Protein AF-A0A849GE61-F1 (afdb_monomer_lite)

pLDDT: mean 83.73, std 14.91, range [35.72, 96.81]

Sequence (104 aa):
ELYSFEASPYARPVRELLCELELPYVLHNSGRTSMVDWVPPPVRDALNIVPASDLKNRRDLLRRAGRISIPYLIDPNSGTELSNSTDICSYLNDTYSAVDEQHA

Structure (mmCIF, N/CA/C/O backbone):
data_AF-A0A849GE61-F1
#
_entry.id   AF-A0A849GE61-F1
#
loop_
_atom_site.group_PDB
_atom_site.id
_atom_site.type_symbol
_atom_site.label_atom_id
_atom_site.label_alt_id
_atom_site.label_comp_id
_atom_site.label_asym_id
_atom_site.label_entity_id
_atom_site.label_seq_id
_atom_site.pdbx_PDB_ins_code
_atom_site.Cartn_x
_atom_site.Cartn_y
_atom_site.Cartn_z
_atom_site.occupancy
_atom_site.B_iso_or_equiv
_a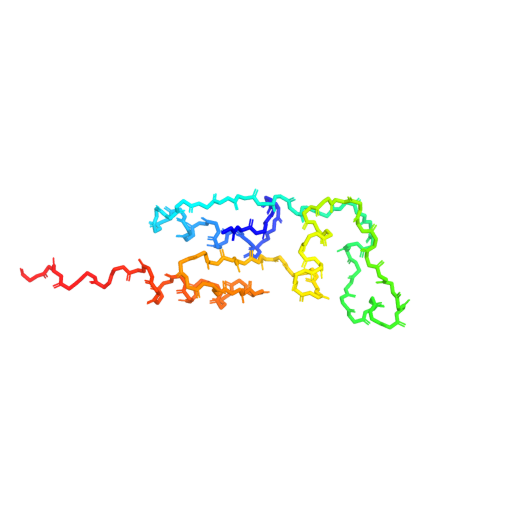tom_site.auth_seq_id
_atom_site.auth_comp_id
_atom_site.auth_asym_id
_atom_site.auth_atom_id
_atom_site.pdbx_PDB_model_num
ATOM 1 N N . GLU A 1 1 ? -1.862 -6.624 4.975 1.00 94.50 1 GLU A N 1
ATOM 2 C CA . GLU A 1 1 ? -0.478 -6.730 4.457 1.00 94.50 1 GLU A CA 1
ATOM 3 C C . GLU A 1 1 ? -0.209 -5.582 3.489 1.00 94.50 1 GLU A C 1
ATOM 5 O O . GLU A 1 1 ? -1.121 -5.177 2.776 1.00 94.50 1 GLU A O 1
ATOM 10 N N . LEU A 1 2 ? 1.019 -5.060 3.447 1.00 95.69 2 LEU A N 1
ATOM 11 C CA . LEU A 1 2 ? 1.417 -3.984 2.536 1.00 95.69 2 LEU A CA 1
ATOM 12 C C . LEU A 1 2 ? 2.709 -4.351 1.801 1.00 95.69 2 LEU A C 1
ATOM 14 O O . LEU A 1 2 ? 3.749 -4.553 2.426 1.00 95.69 2 LEU A O 1
ATOM 18 N N . TYR A 1 3 ? 2.680 -4.351 0.470 1.00 94.81 3 TYR A N 1
ATOM 19 C CA . TYR A 1 3 ? 3.885 -4.426 -0.357 1.00 94.81 3 TYR A CA 1
ATOM 20 C C . TYR A 1 3 ? 4.387 -3.011 -0.633 1.00 94.81 3 TYR A C 1
ATOM 22 O O . TYR A 1 3 ? 3.711 -2.203 -1.271 1.00 94.81 3 TYR A O 1
ATOM 30 N N . SER A 1 4 ? 5.582 -2.696 -0.137 1.00 93.25 4 SER A N 1
ATOM 31 C CA . SER A 1 4 ? 6.155 -1.347 -0.175 1.00 93.25 4 SER A CA 1
ATOM 32 C C . SER A 1 4 ? 7.688 -1.401 -0.099 1.00 93.25 4 SER A C 1
ATOM 34 O O . SER A 1 4 ? 8.270 -2.448 0.172 1.00 93.25 4 SER A O 1
ATOM 36 N N . PHE A 1 5 ? 8.361 -0.285 -0.379 1.00 91.44 5 PHE A N 1
ATOM 37 C CA . PHE A 1 5 ? 9.781 -0.077 -0.082 1.00 91.44 5 PHE A CA 1
ATOM 38 C C . PHE A 1 5 ? 10.031 1.396 0.268 1.00 91.44 5 PHE A C 1
ATOM 40 O O . PHE A 1 5 ? 9.250 2.270 -0.122 1.00 91.44 5 PHE A O 1
ATOM 47 N N . GLU A 1 6 ? 11.120 1.669 0.989 1.00 88.81 6 GLU A N 1
ATOM 48 C CA . GLU A 1 6 ? 11.370 2.984 1.595 1.00 88.81 6 GLU A CA 1
ATOM 49 C C . GLU A 1 6 ? 11.402 4.129 0.584 1.00 88.81 6 GLU A C 1
ATOM 51 O O . GLU A 1 6 ? 10.640 5.086 0.705 1.00 88.81 6 GLU A O 1
ATOM 56 N N . ALA A 1 7 ? 12.199 3.985 -0.474 1.00 87.06 7 ALA A N 1
ATOM 57 C CA . ALA A 1 7 ? 12.382 5.008 -1.502 1.00 87.06 7 ALA A CA 1
ATOM 58 C C . ALA A 1 7 ? 11.185 5.173 -2.468 1.00 87.06 7 ALA A C 1
ATOM 60 O O . ALA A 1 7 ? 11.308 5.861 -3.480 1.00 87.06 7 ALA A O 1
ATOM 61 N N . SER A 1 8 ? 10.044 4.519 -2.220 1.00 86.94 8 SER A N 1
ATOM 62 C CA . SER A 1 8 ? 8.871 4.633 -3.090 1.00 86.94 8 SER A CA 1
ATOM 63 C C . SER A 1 8 ? 8.077 5.908 -2.777 1.00 86.94 8 SER A C 1
ATOM 65 O O . SER A 1 8 ? 7.503 5.993 -1.687 1.00 86.94 8 SER A O 1
ATOM 67 N N . PRO A 1 9 ? 7.954 6.861 -3.723 1.00 90.56 9 PRO A N 1
ATOM 68 C CA . PRO A 1 9 ? 7.191 8.089 -3.498 1.00 90.56 9 PRO A CA 1
ATOM 69 C C . PRO A 1 9 ? 5.686 7.826 -3.344 1.00 90.56 9 PRO A C 1
ATOM 71 O O . PRO A 1 9 ? 5.023 8.535 -2.599 1.00 90.56 9 PRO A O 1
ATOM 74 N N . TYR A 1 10 ? 5.157 6.785 -3.995 1.00 92.94 10 TYR A N 1
ATOM 75 C CA . TYR A 1 10 ? 3.734 6.426 -3.938 1.00 92.94 10 TYR A CA 1
ATOM 76 C C . TYR A 1 10 ? 3.381 5.576 -2.719 1.00 92.94 10 TYR A C 1
ATOM 78 O O . TYR A 1 10 ? 2.254 5.619 -2.240 1.00 92.94 10 TYR A O 1
ATOM 86 N N . ALA A 1 11 ? 4.328 4.787 -2.203 1.00 93.69 11 ALA A N 1
ATOM 87 C CA . ALA A 1 11 ? 4.062 3.966 -1.024 1.00 93.69 11 ALA A CA 1
ATOM 88 C C . ALA A 1 11 ? 4.238 4.742 0.285 1.00 93.69 11 ALA A C 1
ATOM 90 O O . ALA A 1 11 ? 3.679 4.332 1.295 1.00 93.69 11 ALA A O 1
ATOM 91 N N . ARG A 1 12 ? 4.994 5.850 0.274 1.00 95.25 12 ARG A N 1
ATOM 92 C CA . ARG A 1 12 ? 5.147 6.726 1.439 1.00 95.25 12 ARG A CA 1
ATOM 93 C C . ARG A 1 12 ? 3.801 7.213 2.011 1.00 95.25 12 ARG A C 1
ATOM 95 O O . ARG A 1 12 ? 3.576 6.910 3.177 1.00 95.25 12 ARG A O 1
ATOM 102 N N . PRO A 1 13 ? 2.887 7.840 1.239 1.00 96.12 13 PRO A N 1
ATOM 103 C CA . PRO A 1 13 ? 1.613 8.317 1.788 1.00 96.12 13 PRO A CA 1
ATOM 104 C C . PRO A 1 13 ? 0.735 7.188 2.342 1.00 96.12 13 PRO A C 1
ATOM 106 O O . PRO A 1 13 ? 0.059 7.372 3.343 1.00 96.12 13 PRO A O 1
ATOM 109 N N . VAL A 1 14 ? 0.782 5.992 1.743 1.00 96.50 14 VAL A N 1
ATOM 110 C CA . VAL A 1 14 ? 0.046 4.827 2.263 1.00 96.50 14 VAL A CA 1
ATOM 111 C C . VAL A 1 14 ? 0.597 4.385 3.621 1.00 96.50 14 VAL A C 1
ATOM 113 O O . VAL A 1 14 ? -0.174 4.075 4.522 1.00 96.50 14 VAL A O 1
ATOM 116 N N . ARG A 1 15 ? 1.929 4.355 3.788 1.00 96.50 15 ARG A N 1
ATOM 117 C CA . ARG A 1 15 ? 2.551 4.028 5.082 1.00 96.50 15 ARG A CA 1
ATOM 118 C C . ARG A 1 15 ? 2.226 5.077 6.138 1.00 96.50 15 ARG A C 1
ATOM 120 O O . ARG A 1 15 ? 1.911 4.701 7.257 1.00 96.50 15 ARG A O 1
ATOM 127 N N . GLU A 1 16 ? 2.313 6.355 5.776 1.00 96.25 16 GLU A N 1
ATOM 128 C CA . GLU A 1 16 ? 1.976 7.474 6.662 1.00 96.25 16 GLU A CA 1
ATOM 129 C C . GLU A 1 16 ? 0.524 7.370 7.137 1.00 96.25 16 GLU A C 1
ATOM 131 O O . GLU A 1 16 ? 0.295 7.390 8.340 1.00 96.25 16 GLU A O 1
ATOM 136 N N . LEU A 1 17 ? -0.424 7.127 6.226 1.00 96.44 17 LEU A N 1
ATOM 137 C CA . LEU A 1 17 ? -1.839 6.982 6.570 1.00 96.44 17 LEU A CA 1
ATOM 138 C C . LEU A 1 17 ? -2.121 5.753 7.446 1.00 96.44 17 LEU A C 1
ATOM 140 O O . LEU A 1 17 ? -2.890 5.839 8.394 1.00 96.44 17 LEU A O 1
ATOM 144 N N . LEU A 1 18 ? -1.495 4.606 7.165 1.00 95.62 18 LEU A N 1
ATOM 145 C CA . LEU A 1 18 ? -1.625 3.427 8.032 1.00 95.62 18 LEU A CA 1
ATOM 146 C C . LEU A 1 18 ? -1.103 3.705 9.447 1.00 95.62 18 LEU A C 1
ATOM 148 O O . LEU A 1 18 ? -1.689 3.218 10.408 1.00 95.62 18 LEU A O 1
ATOM 152 N N . CYS A 1 19 ? -0.023 4.481 9.577 1.00 95.44 19 CYS A N 1
ATOM 153 C CA . CYS A 1 19 ? 0.486 4.910 10.878 1.00 95.44 19 CYS A CA 1
ATOM 154 C C . CYS A 1 19 ? -0.450 5.912 11.565 1.00 95.44 19 CYS A C 1
ATOM 156 O O . CYS A 1 19 ? -0.653 5.801 12.767 1.00 95.44 19 CYS A O 1
ATOM 158 N N . GLU A 1 20 ? -1.009 6.871 10.824 1.00 95.88 20 GLU A N 1
ATOM 159 C CA . GLU A 1 20 ? -1.957 7.867 11.341 1.00 95.88 20 GLU A CA 1
ATOM 160 C C . GLU A 1 20 ? -3.239 7.216 11.870 1.00 95.88 20 GLU A C 1
ATOM 162 O O . GLU A 1 20 ? -3.704 7.562 12.949 1.00 95.88 20 GLU A O 1
ATOM 167 N N . LEU A 1 21 ? -3.759 6.218 11.153 1.00 94.94 21 LEU A N 1
ATOM 168 C CA . LEU A 1 21 ? -4.914 5.419 11.573 1.00 94.94 21 LEU A CA 1
ATOM 169 C C . LEU A 1 21 ? -4.560 4.347 12.622 1.00 94.94 21 LEU A C 1
ATOM 171 O O . LEU A 1 21 ? -5.413 3.537 12.977 1.00 94.94 21 LEU A O 1
ATOM 175 N N . GLU A 1 22 ? -3.301 4.288 13.070 1.00 95.06 22 GLU A N 1
ATOM 176 C CA . GLU A 1 22 ? -2.774 3.289 14.009 1.00 95.06 22 GLU A CA 1
ATOM 177 C C . GLU A 1 22 ? -3.056 1.829 13.592 1.00 95.06 22 GLU A C 1
ATOM 179 O O . GLU A 1 22 ? -3.183 0.923 14.420 1.00 95.06 22 GLU A O 1
ATOM 184 N N . LEU A 1 23 ? -3.125 1.569 12.282 1.00 94.19 23 LEU A N 1
ATOM 185 C CA . LEU A 1 23 ? -3.435 0.254 11.734 1.00 94.19 23 LEU A CA 1
ATOM 186 C C . LEU A 1 23 ? -2.166 -0.604 11.639 1.00 94.19 23 LEU A C 1
ATOM 188 O O . LEU A 1 23 ? -1.266 -0.296 10.847 1.00 94.19 23 LEU A O 1
ATOM 192 N N . PRO A 1 24 ? -2.071 -1.728 12.375 1.00 95.12 24 PRO A N 1
ATOM 193 C CA . PRO A 1 24 ? -0.929 -2.618 12.261 1.00 95.12 24 PRO A CA 1
ATOM 194 C C . PRO A 1 24 ? -0.930 -3.314 10.896 1.00 95.12 24 PRO A C 1
ATOM 196 O O . PRO A 1 24 ? -1.939 -3.857 10.443 1.00 95.12 24 PRO A O 1
ATOM 199 N N . TYR A 1 25 ? 0.232 -3.362 10.246 1.00 94.69 25 TYR A N 1
ATOM 200 C CA . TYR A 1 25 ? 0.386 -4.041 8.963 1.00 94.69 25 TYR A CA 1
ATOM 201 C C . TYR A 1 25 ? 1.693 -4.827 8.878 1.00 94.69 25 TYR A C 1
ATOM 203 O O . TYR A 1 25 ?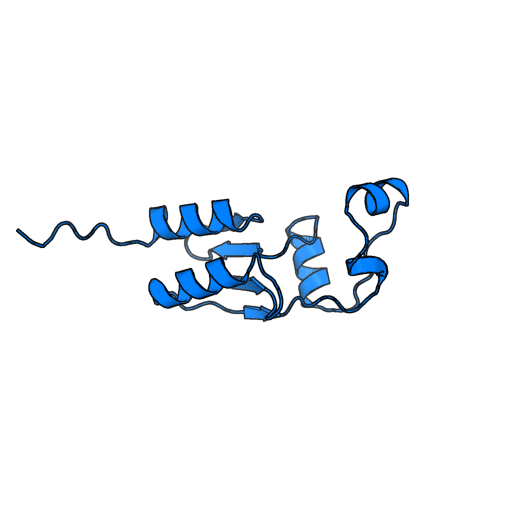 2.735 -4.433 9.397 1.00 94.69 25 TYR A O 1
ATOM 211 N N . VAL A 1 26 ? 1.645 -5.946 8.155 1.00 95.94 26 VAL A N 1
ATOM 212 C CA . VAL A 1 26 ? 2.844 -6.694 7.762 1.00 95.94 26 VAL A CA 1
ATOM 213 C C . VAL A 1 26 ? 3.436 -6.049 6.511 1.00 95.94 26 VAL A C 1
ATOM 215 O O . VAL A 1 26 ? 2.767 -5.985 5.475 1.00 95.94 26 VAL A O 1
ATOM 218 N N . LEU A 1 27 ? 4.679 -5.570 6.603 1.00 94.69 27 LEU A N 1
ATOM 219 C CA . LEU A 1 27 ? 5.403 -4.959 5.489 1.00 94.69 27 LEU A CA 1
ATOM 220 C C . LEU A 1 27 ? 6.172 -6.012 4.679 1.00 94.69 27 LEU A C 1
ATOM 222 O O . LEU A 1 27 ? 7.140 -6.608 5.150 1.00 94.69 27 LEU A O 1
ATOM 226 N N . HIS A 1 28 ? 5.813 -6.162 3.408 1.00 93.62 28 HIS A N 1
ATOM 227 C CA . HIS A 1 28 ? 6.551 -6.962 2.437 1.00 93.62 28 HIS A CA 1
ATOM 228 C C . HIS A 1 28 ? 7.474 -6.063 1.616 1.00 93.62 28 HIS A C 1
ATOM 230 O O . HIS A 1 28 ? 7.071 -5.489 0.596 1.00 93.62 28 HIS A O 1
ATOM 236 N N . ASN A 1 29 ? 8.736 -5.955 2.048 1.00 90.88 29 ASN A N 1
ATOM 237 C CA . ASN A 1 29 ? 9.727 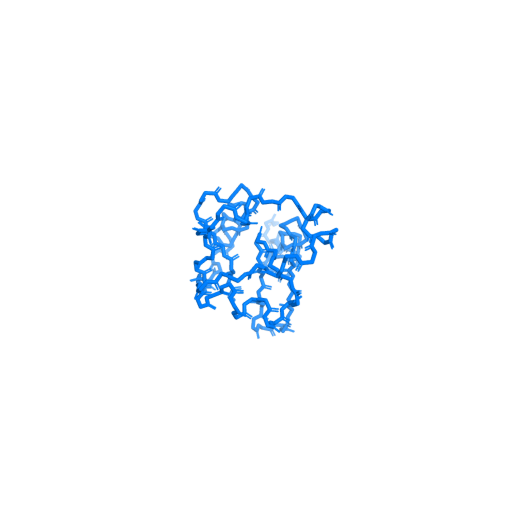-5.152 1.335 1.00 90.88 29 ASN A CA 1
ATOM 238 C C . ASN A 1 29 ? 9.900 -5.666 -0.103 1.00 90.88 29 ASN A C 1
ATOM 240 O O . ASN A 1 29 ? 10.323 -6.804 -0.327 1.00 90.88 29 ASN A O 1
ATOM 244 N N . SER A 1 30 ? 9.540 -4.820 -1.064 1.00 85.06 30 SER A N 1
ATOM 245 C CA . SER A 1 30 ? 9.500 -5.145 -2.490 1.00 85.06 30 SER A CA 1
ATOM 246 C C . SER A 1 30 ? 10.309 -4.144 -3.319 1.00 85.06 30 SER A C 1
ATOM 248 O O . SER A 1 30 ? 9.861 -3.692 -4.374 1.00 85.06 30 SER A O 1
ATOM 250 N N . GLY A 1 31 ? 11.502 -3.785 -2.835 1.00 79.81 31 GLY A N 1
ATOM 251 C CA . GLY A 1 31 ? 12.436 -2.888 -3.523 1.00 79.81 31 GLY A CA 1
ATOM 252 C C . GLY A 1 31 ? 12.787 -3.319 -4.954 1.00 79.81 31 GLY A C 1
ATOM 253 O O . GLY A 1 31 ? 12.506 -4.436 -5.381 1.00 79.81 31 GLY A O 1
ATOM 254 N N . ARG A 1 32 ? 13.392 -2.409 -5.718 1.00 73.94 32 ARG A N 1
ATOM 255 C CA . ARG A 1 32 ? 13.857 -2.678 -7.089 1.00 73.94 32 ARG A CA 1
ATOM 256 C C . ARG A 1 32 ? 15.285 -3.212 -7.025 1.00 73.94 32 ARG A C 1
ATOM 258 O O . ARG A 1 32 ? 16.123 -2.581 -6.388 1.00 73.94 32 ARG A O 1
ATOM 265 N N . THR A 1 33 ? 15.562 -4.347 -7.662 1.00 67.75 33 THR A N 1
ATOM 266 C CA . THR A 1 33 ? 16.890 -4.996 -7.604 1.00 67.75 33 THR A CA 1
ATOM 267 C C . THR A 1 33 ? 17.584 -5.064 -8.945 1.00 67.75 33 THR A C 1
ATOM 269 O O . THR A 1 33 ? 18.799 -5.218 -8.987 1.00 67.75 33 THR A O 1
ATOM 272 N N . SER A 1 34 ? 16.850 -4.961 -10.049 1.00 64.50 34 SER A N 1
ATOM 273 C CA . SER A 1 34 ? 17.441 -5.027 -11.381 1.00 64.50 34 SER A CA 1
ATOM 274 C C . SER A 1 34 ? 17.133 -3.786 -12.197 1.00 64.50 34 SER A C 1
ATOM 276 O O . SER A 1 34 ? 16.100 -3.143 -12.033 1.00 64.50 34 SER A O 1
ATOM 278 N N . MET A 1 35 ? 18.032 -3.466 -13.126 1.00 61.59 35 MET A N 1
ATOM 279 C CA . MET A 1 35 ? 17.854 -2.363 -14.073 1.00 61.59 35 MET A CA 1
ATOM 280 C C . MET A 1 35 ? 16.547 -2.504 -14.875 1.00 61.59 35 MET A C 1
ATOM 282 O O . MET A 1 35 ? 15.904 -1.503 -15.174 1.00 61.59 35 MET A O 1
ATOM 286 N N . VAL A 1 36 ? 16.088 -3.739 -15.126 1.00 66.19 36 VAL A N 1
ATOM 287 C CA . VAL A 1 36 ? 14.793 -4.012 -15.776 1.00 66.19 36 VAL A CA 1
ATOM 288 C C . VAL A 1 36 ? 13.583 -3.524 -14.966 1.00 66.19 36 VAL A C 1
ATOM 290 O O . VAL A 1 36 ? 12.540 -3.248 -15.548 1.00 66.19 36 VAL A O 1
ATOM 293 N N . ASP A 1 37 ? 13.711 -3.352 -13.642 1.00 68.12 37 ASP A N 1
ATOM 294 C CA . ASP A 1 37 ? 12.656 -2.788 -12.784 1.00 68.12 37 ASP A CA 1
ATOM 295 C C . ASP A 1 37 ? 12.483 -1.268 -12.976 1.00 68.12 37 ASP A C 1
ATOM 297 O O . ASP A 1 37 ? 11.510 -0.691 -12.490 1.00 68.12 37 ASP A O 1
ATOM 301 N N . TRP A 1 38 ? 13.431 -0.612 -13.654 1.00 67.62 38 TRP A N 1
ATOM 302 C CA . TRP A 1 38 ? 13.367 0.805 -14.019 1.00 67.62 38 TRP A CA 1
ATOM 303 C C . TRP A 1 38 ? 12.824 1.034 -15.433 1.00 67.62 38 TRP A C 1
ATOM 305 O O . TRP A 1 38 ? 12.630 2.183 -15.826 1.00 67.62 38 TRP A O 1
ATOM 315 N N . VAL A 1 39 ? 12.555 -0.034 -16.189 1.00 70.75 39 VAL A N 1
ATOM 316 C CA . VAL A 1 39 ? 11.986 0.066 -17.535 1.00 70.75 39 VAL A CA 1
ATOM 317 C C . VAL A 1 39 ? 10.507 0.454 -17.428 1.00 70.75 39 VAL A C 1
ATOM 319 O O . VAL A 1 39 ? 9.745 -0.237 -16.744 1.00 70.75 39 VAL A O 1
ATOM 322 N N . PRO A 1 40 ? 10.070 1.535 -18.100 1.00 71.62 40 PRO A N 1
ATOM 323 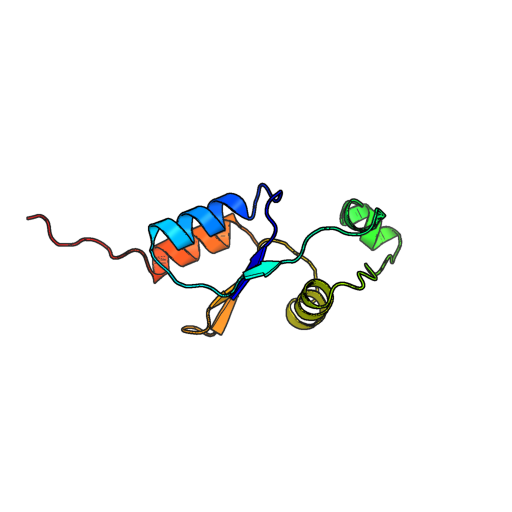C CA . PRO A 1 40 ? 8.668 1.929 -18.113 1.00 71.62 40 PRO A CA 1
ATOM 324 C C . PRO A 1 40 ? 7.754 0.804 -18.635 1.00 71.62 40 PRO A C 1
ATOM 326 O O . PRO A 1 40 ? 8.130 0.120 -19.593 1.00 71.62 40 PRO A O 1
ATOM 329 N N . PRO A 1 41 ? 6.531 0.644 -18.088 1.00 67.81 41 PRO A N 1
ATOM 330 C CA . PRO A 1 41 ? 5.601 -0.412 -18.500 1.00 67.81 41 PRO A CA 1
ATOM 331 C C . PRO A 1 41 ? 5.356 -0.530 -20.019 1.00 67.81 41 PRO A C 1
ATOM 333 O O . PRO A 1 41 ? 5.441 -1.649 -20.518 1.00 67.81 41 PRO A O 1
ATOM 336 N N . PRO A 1 42 ? 5.174 0.566 -20.796 1.00 72.50 42 PRO A N 1
ATOM 337 C CA . PRO A 1 42 ? 4.910 0.464 -22.238 1.00 72.50 42 PRO A CA 1
ATOM 338 C C . PRO A 1 42 ? 6.063 -0.171 -23.022 1.00 72.50 42 PRO A C 1
ATOM 340 O O . PRO A 1 42 ? 5.849 -0.920 -23.970 1.00 72.50 42 PRO A O 1
ATOM 343 N N . VAL A 1 43 ? 7.300 0.121 -22.611 1.00 72.81 43 VAL A N 1
ATOM 344 C CA . VAL A 1 43 ? 8.511 -0.434 -23.230 1.00 72.81 43 VAL A CA 1
ATOM 345 C C . VAL A 1 43 ? 8.678 -1.897 -22.834 1.00 72.81 43 VAL A C 1
ATOM 347 O O . VAL A 1 43 ? 9.101 -2.719 -23.642 1.00 72.81 43 VAL A O 1
ATOM 350 N N . ARG A 1 44 ? 8.313 -2.240 -21.595 1.00 67.69 44 ARG A N 1
ATOM 351 C CA . ARG A 1 44 ? 8.400 -3.607 -21.085 1.00 67.69 44 ARG A CA 1
ATOM 352 C C . ARG A 1 44 ? 7.441 -4.552 -21.807 1.00 67.69 44 ARG A C 1
ATOM 354 O O . ARG A 1 44 ? 7.859 -5.643 -22.193 1.00 67.69 44 ARG A O 1
ATOM 361 N N . ASP A 1 45 ? 6.202 -4.113 -22.010 1.00 67.50 45 ASP A N 1
ATOM 362 C CA . ASP A 1 45 ? 5.168 -4.897 -22.689 1.00 67.50 45 ASP A CA 1
ATOM 363 C C . ASP A 1 45 ? 5.502 -5.070 -24.179 1.00 67.50 45 ASP A C 1
ATOM 365 O O . ASP A 1 45 ? 5.361 -6.162 -24.721 1.00 67.50 45 ASP A O 1
ATOM 369 N N . ALA A 1 46 ? 6.060 -4.036 -24.821 1.00 68.25 46 ALA A N 1
ATOM 370 C CA . ALA A 1 46 ? 6.531 -4.119 -26.206 1.00 68.25 46 ALA A CA 1
ATOM 371 C C . ALA A 1 46 ? 7.718 -5.086 -26.398 1.00 68.25 46 ALA A C 1
ATOM 373 O O . ALA A 1 46 ? 7.890 -5.639 -27.483 1.00 68.25 46 ALA A O 1
ATOM 374 N N . LEU A 1 47 ? 8.535 -5.299 -25.360 1.00 63.56 47 LEU A N 1
ATOM 375 C CA . LEU A 1 47 ? 9.719 -6.165 -25.400 1.00 63.56 47 LEU A CA 1
ATOM 376 C C . LEU A 1 47 ? 9.489 -7.568 -24.804 1.00 63.56 47 LEU A C 1
ATOM 378 O O . LEU A 1 47 ? 10.442 -8.342 -24.725 1.00 63.56 47 LEU A O 1
ATOM 382 N N . ASN A 1 48 ? 8.264 -7.915 -24.376 1.00 59.62 48 ASN A N 1
ATOM 383 C CA . ASN A 1 48 ? 7.947 -9.180 -23.688 1.00 59.62 48 ASN A CA 1
ATOM 384 C C . ASN A 1 48 ? 8.893 -9.499 -22.507 1.00 59.62 48 ASN A C 1
ATOM 386 O O . ASN A 1 48 ? 9.160 -10.660 -22.186 1.00 59.62 48 ASN A O 1
ATOM 390 N N . ILE A 1 49 ? 9.415 -8.467 -21.835 1.00 63.81 49 ILE A N 1
ATOM 391 C CA . ILE A 1 49 ? 10.333 -8.654 -20.710 1.00 63.81 49 ILE A CA 1
ATOM 392 C C . ILE A 1 49 ? 9.502 -8.991 -19.475 1.00 63.81 49 ILE A C 1
ATOM 394 O O . ILE A 1 49 ? 8.932 -8.113 -18.824 1.00 63.81 49 ILE A O 1
ATOM 398 N N . VAL A 1 50 ? 9.458 -10.273 -19.117 1.00 59.78 50 VAL A N 1
ATOM 399 C CA . VAL A 1 50 ? 8.947 -10.682 -17.809 1.00 59.78 50 VAL A CA 1
ATOM 400 C C . VAL A 1 50 ? 9.980 -10.236 -16.770 1.00 59.78 50 VAL A C 1
ATOM 402 O O . VAL A 1 50 ? 11.136 -10.656 -16.860 1.00 59.78 50 VAL A O 1
ATOM 405 N N . PRO A 1 51 ? 9.626 -9.377 -15.797 1.00 59.97 51 PRO A N 1
ATOM 406 C CA . PRO A 1 51 ? 10.546 -8.996 -14.733 1.00 59.97 51 PRO A CA 1
ATOM 407 C C . PRO A 1 51 ? 10.869 -10.236 -13.890 1.00 59.97 51 PRO A C 1
ATOM 409 O O . PRO A 1 51 ? 10.129 -10.608 -12.979 1.00 59.97 51 PRO A O 1
ATOM 412 N N . ALA A 1 52 ? 11.982 -10.892 -14.204 1.00 58.94 52 ALA A N 1
ATOM 413 C CA . ALA A 1 52 ? 12.543 -11.981 -13.421 1.00 58.94 52 ALA A CA 1
ATOM 414 C C . ALA A 1 52 ? 13.249 -11.396 -12.191 1.00 58.94 52 ALA A C 1
ATOM 416 O O . ALA A 1 52 ? 14.470 -11.397 -12.086 1.00 58.94 52 ALA A O 1
ATOM 417 N N . SER A 1 53 ? 12.485 -10.805 -11.273 1.00 62.59 53 SER A N 1
ATOM 418 C CA . SER A 1 53 ? 13.042 -10.401 -9.986 1.00 62.59 53 SER A CA 1
ATOM 419 C C . SER A 1 53 ? 13.162 -11.632 -9.086 1.00 62.59 53 SER A C 1
ATOM 421 O O . SER A 1 53 ? 12.147 -12.264 -8.786 1.00 62.59 53 SER A O 1
ATOM 423 N N . ASP A 1 54 ? 14.363 -11.937 -8.595 1.00 66.88 54 ASP A N 1
ATOM 424 C CA . ASP A 1 54 ? 14.599 -13.067 -7.676 1.00 66.88 54 ASP A CA 1
ATOM 425 C C . ASP A 1 54 ? 13.950 -12.878 -6.292 1.00 66.88 54 ASP A C 1
ATOM 427 O O . ASP A 1 54 ? 13.699 -13.838 -5.552 1.00 66.88 54 ASP A O 1
ATOM 431 N N . LEU A 1 55 ? 13.609 -11.634 -5.946 1.00 78.81 55 LEU A N 1
ATOM 432 C CA . LEU A 1 55 ? 12.984 -11.270 -4.679 1.00 78.81 55 LEU A CA 1
ATOM 433 C C . LEU A 1 55 ? 11.665 -12.022 -4.449 1.00 78.81 55 LEU A C 1
ATOM 435 O O . LEU A 1 55 ? 10.702 -11.877 -5.207 1.00 78.81 55 LEU A O 1
ATOM 439 N N . LYS A 1 56 ? 11.594 -12.769 -3.338 1.00 87.06 56 LYS A N 1
ATOM 440 C CA . LYS A 1 56 ? 10.411 -13.546 -2.926 1.00 87.06 56 LYS A CA 1
ATOM 441 C C . LYS A 1 56 ? 9.130 -12.705 -2.945 1.00 87.06 56 LYS A C 1
ATOM 443 O O . LYS A 1 56 ? 8.176 -13.096 -3.604 1.00 87.06 56 LYS A O 1
ATOM 448 N N . ASN A 1 57 ? 9.139 -11.533 -2.306 1.00 89.06 57 ASN A N 1
ATOM 449 C CA . ASN A 1 57 ? 7.952 -10.678 -2.194 1.00 89.06 57 ASN A CA 1
ATOM 450 C C . ASN A 1 57 ? 7.460 -10.167 -3.557 1.00 89.06 57 ASN A C 1
ATOM 452 O O . ASN A 1 57 ? 6.259 -10.104 -3.790 1.00 89.06 57 ASN A O 1
ATOM 456 N N . ARG A 1 58 ? 8.366 -9.869 -4.498 1.00 86.88 58 ARG A N 1
ATOM 457 C CA . ARG A 1 58 ? 7.982 -9.458 -5.858 1.00 86.88 58 ARG A CA 1
ATOM 458 C C . ARG A 1 58 ? 7.388 -10.613 -6.657 1.00 86.88 58 ARG A C 1
ATOM 460 O O . ARG A 1 58 ? 6.423 -10.401 -7.382 1.00 86.88 58 ARG A O 1
ATOM 467 N N . ARG A 1 59 ? 7.921 -11.833 -6.503 1.00 87.56 59 ARG A N 1
ATOM 468 C CA . ARG A 1 59 ? 7.342 -13.044 -7.114 1.00 87.56 59 ARG A CA 1
ATOM 469 C C . ARG A 1 59 ? 5.979 -13.385 -6.522 1.00 87.56 59 ARG A C 1
ATOM 471 O O . ARG A 1 59 ? 5.087 -13.769 -7.269 1.00 87.56 59 ARG A O 1
ATOM 478 N N . ASP A 1 60 ? 5.827 -13.251 -5.207 1.00 89.88 60 ASP A N 1
ATOM 479 C CA . ASP A 1 60 ? 4.552 -13.456 -4.513 1.00 89.88 60 ASP A CA 1
ATOM 480 C C . ASP A 1 60 ? 3.511 -12.432 -4.996 1.00 89.88 60 ASP A C 1
ATOM 482 O O . ASP A 1 60 ? 2.422 -12.823 -5.411 1.00 89.88 60 ASP A O 1
ATOM 486 N N .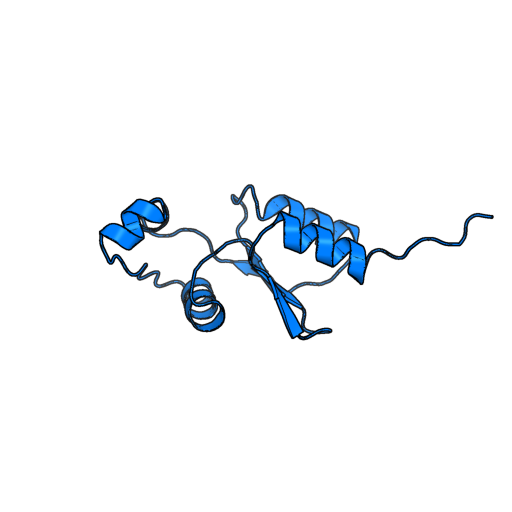 LEU A 1 61 ? 3.889 -11.151 -5.074 1.00 88.81 61 LEU A N 1
ATOM 487 C CA . LEU A 1 61 ? 3.042 -10.087 -5.614 1.00 88.81 61 LEU A CA 1
ATOM 488 C C . LEU A 1 61 ? 2.676 -10.321 -7.085 1.00 88.81 61 LEU A C 1
ATOM 490 O O . LEU A 1 61 ? 1.513 -10.198 -7.450 1.00 88.81 61 LEU A O 1
ATOM 494 N N . LEU A 1 62 ? 3.641 -10.698 -7.930 1.00 88.06 62 LEU A N 1
ATOM 495 C CA . LEU A 1 62 ? 3.388 -10.995 -9.342 1.00 88.06 62 LEU A CA 1
ATOM 496 C C . LEU A 1 62 ? 2.416 -12.170 -9.507 1.00 88.06 62 LEU A C 1
ATOM 498 O O . LEU A 1 62 ? 1.518 -12.094 -10.338 1.00 88.06 62 LEU A O 1
ATOM 502 N N . ARG A 1 63 ? 2.573 -13.235 -8.709 1.00 88.88 63 ARG A N 1
ATOM 503 C CA . ARG A 1 63 ? 1.662 -14.389 -8.721 1.00 88.88 63 ARG A CA 1
ATOM 504 C C . ARG A 1 63 ? 0.244 -14.018 -8.291 1.00 88.88 63 ARG A C 1
ATOM 506 O O . ARG A 1 63 ? -0.697 -14.575 -8.841 1.00 88.88 63 ARG A O 1
ATOM 513 N N . ARG A 1 64 ? 0.099 -13.105 -7.327 1.00 88.12 64 ARG A N 1
ATOM 514 C CA . ARG A 1 64 ? -1.200 -12.724 -6.758 1.00 88.12 64 ARG A CA 1
ATOM 515 C C . ARG A 1 64 ? -1.932 -11.667 -7.589 1.00 88.12 64 ARG A C 1
ATOM 517 O O . ARG A 1 64 ? -3.082 -11.866 -7.950 1.00 88.12 64 ARG A O 1
ATOM 524 N N . ALA A 1 65 ? -1.245 -10.587 -7.956 1.00 86.94 65 ALA A N 1
ATOM 525 C CA . ALA A 1 65 ? -1.831 -9.437 -8.648 1.00 86.94 65 ALA A CA 1
ATOM 526 C C . ALA A 1 65 ? -1.693 -9.490 -10.183 1.00 86.94 65 ALA A C 1
ATOM 528 O O . ALA A 1 65 ? -2.175 -8.599 -10.884 1.00 86.94 65 ALA A O 1
ATOM 529 N N . GLY A 1 66 ? -0.947 -10.460 -10.725 1.00 85.62 66 GLY A N 1
ATOM 530 C CA . GLY A 1 66 ? -0.624 -10.565 -12.156 1.00 85.62 66 GLY A CA 1
ATOM 531 C C . GLY A 1 66 ? 0.332 -9.481 -12.676 1.00 85.62 66 GLY A C 1
ATOM 532 O O . GLY A 1 66 ? 0.813 -9.556 -13.804 1.00 85.62 66 GLY A O 1
ATOM 533 N N . ARG A 1 67 ? 0.642 -8.468 -11.858 1.00 84.38 67 ARG A N 1
ATOM 534 C CA . ARG A 1 67 ? 1.578 -7.381 -12.155 1.00 84.38 67 ARG A CA 1
ATOM 535 C C . ARG A 1 67 ? 2.239 -6.891 -10.873 1.00 84.38 67 ARG A C 1
ATOM 537 O O . ARG A 1 67 ? 1.645 -6.933 -9.802 1.00 84.38 67 ARG A O 1
ATOM 544 N N . ILE A 1 68 ? 3.449 -6.355 -10.989 1.00 85.94 68 ILE A N 1
ATOM 545 C CA . ILE A 1 68 ? 4.116 -5.691 -9.866 1.00 85.94 68 ILE A CA 1
ATOM 546 C C . ILE A 1 68 ? 3.771 -4.202 -9.916 1.00 85.94 68 ILE A C 1
ATOM 548 O O . ILE A 1 68 ? 4.370 -3.456 -10.688 1.00 85.94 68 ILE A O 1
ATOM 552 N N . SER A 1 69 ? 2.811 -3.789 -9.090 1.00 88.69 69 SER A N 1
ATOM 553 C CA . SER A 1 69 ? 2.519 -2.384 -8.791 1.00 88.69 69 SER A CA 1
ATOM 554 C C . SER A 1 69 ? 2.798 -2.140 -7.315 1.00 88.69 69 SER A C 1
ATOM 556 O O . SER A 1 69 ? 2.408 -2.952 -6.481 1.00 88.69 69 SER A O 1
ATOM 558 N N . ILE A 1 70 ? 3.519 -1.070 -6.992 1.00 90.44 70 ILE A N 1
ATOM 559 C CA . ILE A 1 70 ? 3.863 -0.722 -5.611 1.00 90.44 70 ILE A CA 1
ATOM 560 C C . ILE A 1 70 ? 3.444 0.731 -5.383 1.00 90.44 70 ILE A C 1
ATOM 562 O O . ILE A 1 70 ? 3.923 1.596 -6.122 1.00 90.44 70 ILE A O 1
ATOM 566 N N . PRO A 1 71 ? 2.639 1.028 -4.350 1.00 94.88 71 PRO A N 1
ATOM 567 C CA . PRO A 1 71 ? 2.189 0.130 -3.275 1.00 94.88 71 PRO A CA 1
ATOM 568 C C . PRO A 1 71 ? 1.124 -0.898 -3.700 1.00 94.88 71 PRO A C 1
ATOM 570 O O . PRO A 1 71 ? 0.405 -0.686 -4.674 1.00 94.88 71 PRO A O 1
ATOM 573 N N . TYR A 1 72 ? 1.025 -1.992 -2.938 1.00 95.94 72 TYR A N 1
ATOM 574 C CA . TYR A 1 72 ? -0.082 -2.954 -3.022 1.00 95.94 72 TYR A CA 1
ATOM 575 C C . TYR A 1 72 ? -0.591 -3.289 -1.618 1.00 95.94 72 TYR A C 1
ATOM 577 O O . TYR A 1 72 ? 0.193 -3.747 -0.781 1.00 95.94 72 TYR A O 1
ATOM 585 N N . LEU A 1 73 ? -1.875 -3.041 -1.361 1.00 96.81 73 LEU A N 1
ATOM 586 C CA . LEU A 1 73 ? -2.530 -3.314 -0.080 1.00 96.81 73 LEU A CA 1
ATOM 587 C C . LEU A 1 73 ? -3.355 -4.595 -0.187 1.00 96.81 73 LEU A C 1
ATOM 589 O O . LEU A 1 73 ? -4.064 -4.791 -1.170 1.00 96.81 73 LEU A O 1
ATOM 593 N N . ILE A 1 74 ? -3.281 -5.422 0.851 1.00 96.31 74 ILE A N 1
ATOM 594 C CA . ILE A 1 74 ? -4.155 -6.576 1.059 1.00 96.31 74 ILE A CA 1
ATOM 595 C C . ILE A 1 74 ? -4.777 -6.416 2.434 1.00 96.31 74 ILE A C 1
ATOM 597 O O . ILE A 1 74 ? -4.070 -6.467 3.445 1.00 96.31 74 ILE A O 1
ATOM 601 N N . ASP A 1 75 ? -6.080 -6.219 2.477 1.00 95.75 75 ASP A N 1
ATOM 602 C CA . ASP A 1 75 ? -6.819 -6.105 3.720 1.00 95.75 75 ASP A CA 1
ATOM 603 C C . ASP A 1 75 ? -7.364 -7.481 4.142 1.00 95.75 75 ASP A C 1
ATOM 605 O O . ASP A 1 75 ? -8.239 -8.020 3.462 1.00 95.75 75 ASP A O 1
ATOM 609 N N . PRO A 1 76 ? -6.871 -8.079 5.243 1.00 94.00 76 PRO A N 1
ATOM 610 C CA . PRO A 1 76 ? -7.359 -9.374 5.704 1.00 94.00 76 PRO A CA 1
ATOM 611 C C . PRO A 1 76 ? -8.779 -9.321 6.287 1.00 94.00 76 PRO A C 1
ATOM 613 O O . PRO A 1 76 ? -9.423 -10.364 6.354 1.00 94.00 76 PRO A O 1
ATOM 616 N N . ASN A 1 77 ? -9.273 -8.148 6.702 1.00 92.25 77 ASN A N 1
ATOM 617 C CA . ASN A 1 77 ? -10.596 -8.020 7.314 1.00 92.25 77 ASN A CA 1
ATOM 618 C C . ASN A 1 77 ? -11.710 -8.121 6.266 1.00 92.25 77 ASN A C 1
ATOM 620 O O . ASN A 1 77 ? -12.737 -8.750 6.510 1.00 92.25 77 ASN A O 1
ATOM 624 N N . SER A 1 78 ? -11.497 -7.513 5.096 1.00 93.12 78 SER A N 1
ATOM 625 C CA . SER A 1 78 ? -12.471 -7.473 3.998 1.00 93.12 78 SER A CA 1
ATOM 626 C C . SER A 1 78 ? -12.115 -8.390 2.823 1.00 93.12 78 SER A C 1
ATOM 628 O O . SER A 1 78 ? -12.960 -8.652 1.971 1.00 93.12 78 SER A O 1
ATOM 630 N N . GLY A 1 79 ? -10.869 -8.869 2.750 1.00 92.94 79 GLY A N 1
ATOM 631 C CA . GLY A 1 79 ? -10.332 -9.578 1.587 1.00 92.94 79 GLY A CA 1
ATOM 632 C C . GLY A 1 79 ? -10.012 -8.663 0.397 1.00 92.94 79 GLY A C 1
ATOM 633 O O . GLY A 1 79 ? -9.766 -9.160 -0.699 1.00 92.94 79 GLY A O 1
ATOM 634 N N . THR A 1 80 ? -10.027 -7.340 0.588 1.00 94.44 80 THR A N 1
ATOM 635 C CA . THR A 1 80 ? -9.799 -6.354 -0.478 1.00 94.44 80 THR A CA 1
ATOM 636 C C . THR A 1 80 ? -8.325 -6.292 -0.880 1.00 94.44 80 THR A C 1
ATOM 638 O O . THR A 1 80 ? -7.440 -6.240 -0.024 1.00 94.44 80 THR A O 1
ATOM 641 N N . GLU A 1 81 ? -8.051 -6.239 -2.187 1.00 95.62 81 GLU A N 1
ATOM 642 C CA . GLU A 1 81 ? -6.697 -6.101 -2.738 1.00 95.62 81 GLU A CA 1
ATOM 643 C C . GLU A 1 81 ? -6.621 -4.927 -3.733 1.00 95.62 81 GLU A C 1
ATOM 645 O O . GLU A 1 81 ? -7.400 -4.866 -4.685 1.00 95.62 81 GLU A O 1
ATOM 650 N N . LEU A 1 82 ? -5.691 -3.982 -3.531 1.00 95.50 82 LEU A N 1
ATOM 651 C CA . LEU A 1 82 ? -5.630 -2.709 -4.276 1.00 95.50 82 LEU A CA 1
ATOM 652 C C . LEU A 1 82 ? -4.198 -2.343 -4.699 1.00 95.50 82 LEU A C 1
ATOM 654 O O . LEU A 1 82 ? -3.251 -2.534 -3.938 1.00 95.50 82 LEU A O 1
ATOM 658 N N . SER A 1 83 ? -4.040 -1.777 -5.907 1.00 87.44 83 SER A N 1
ATOM 659 C CA . SER A 1 83 ? -2.736 -1.578 -6.576 1.00 87.44 83 SER A CA 1
ATOM 660 C C . SER A 1 83 ? -2.389 -0.136 -6.988 1.00 87.44 83 SER A C 1
ATOM 662 O O . SER A 1 83 ? -1.527 0.060 -7.850 1.00 87.44 83 SER A O 1
ATOM 664 N N . ASN A 1 84 ? -3.055 0.868 -6.418 1.00 92.81 84 ASN A N 1
ATOM 665 C CA . ASN A 1 84 ? -2.867 2.296 -6.697 1.00 92.81 84 ASN A CA 1
ATOM 666 C C . ASN A 1 84 ? -2.857 3.068 -5.373 1.00 92.81 84 ASN A C 1
ATOM 668 O O . ASN A 1 84 ? -3.751 2.878 -4.556 1.00 92.81 84 ASN A O 1
ATOM 672 N N . SER A 1 85 ? -1.865 3.935 -5.151 1.00 95.25 85 SER A N 1
ATOM 673 C CA . SER A 1 85 ? -1.716 4.643 -3.875 1.00 95.25 85 SER A CA 1
ATOM 674 C C . SER A 1 85 ? -2.922 5.509 -3.524 1.00 95.25 85 SER A C 1
ATOM 676 O O . SER A 1 85 ? -3.316 5.527 -2.366 1.00 95.25 85 SER A O 1
ATOM 678 N N . THR A 1 86 ? -3.514 6.202 -4.500 1.00 95.56 86 THR A N 1
ATOM 679 C CA . THR A 1 86 ? -4.660 7.085 -4.239 1.00 95.56 86 THR A CA 1
ATOM 680 C C . THR A 1 86 ? -5.883 6.276 -3.828 1.00 95.56 86 THR A C 1
ATOM 682 O O . THR A 1 86 ? -6.469 6.559 -2.791 1.00 95.56 86 THR A O 1
ATOM 685 N N . ASP A 1 87 ? -6.196 5.217 -4.578 1.00 96.12 87 ASP A N 1
ATOM 686 C CA . ASP A 1 87 ? -7.339 4.343 -4.292 1.00 96.12 87 ASP A CA 1
ATOM 687 C C . ASP A 1 87 ? -7.174 3.639 -2.938 1.00 96.12 87 ASP A C 1
ATOM 689 O O . ASP A 1 87 ? -8.133 3.507 -2.184 1.00 96.12 87 ASP A O 1
ATOM 693 N N . ILE A 1 88 ? -5.944 3.233 -2.600 1.00 96.50 88 ILE A N 1
ATOM 694 C CA . ILE A 1 88 ? -5.615 2.670 -1.286 1.00 96.50 88 ILE A CA 1
ATOM 695 C C . ILE A 1 88 ? -5.880 3.693 -0.177 1.00 96.50 88 ILE A C 1
ATOM 697 O O . ILE A 1 88 ? -6.506 3.350 0.821 1.00 96.50 88 ILE A O 1
ATOM 701 N N . CYS A 1 89 ? -5.411 4.934 -0.327 1.00 96.25 89 CYS A N 1
ATOM 702 C CA . CYS A 1 89 ? -5.624 5.962 0.688 1.00 96.25 89 CYS A CA 1
ATOM 703 C C . CYS A 1 89 ? -7.108 6.307 0.860 1.00 96.25 89 CYS A C 1
ATOM 705 O O . CYS A 1 89 ? -7.559 6.462 1.993 1.00 96.25 89 CYS A O 1
ATOM 707 N N . SER A 1 90 ? -7.867 6.406 -0.234 1.00 96.38 90 SER A N 1
ATOM 708 C CA . SER A 1 90 ? -9.319 6.603 -0.175 1.00 96.38 90 SER A CA 1
ATOM 709 C C . SER A 1 90 ? -9.994 5.448 0.560 1.00 96.38 90 SER A C 1
ATOM 711 O O . SER A 1 90 ? -10.675 5.683 1.547 1.00 96.38 90 SER A O 1
ATOM 713 N N . TYR A 1 91 ? -9.697 4.204 0.175 1.00 96.62 91 TYR A N 1
ATOM 714 C CA . TYR A 1 91 ? -10.232 3.012 0.833 1.00 96.62 91 TYR A CA 1
ATOM 715 C C . TYR A 1 91 ? -9.951 2.981 2.341 1.00 96.62 91 TYR A C 1
ATOM 717 O O . TYR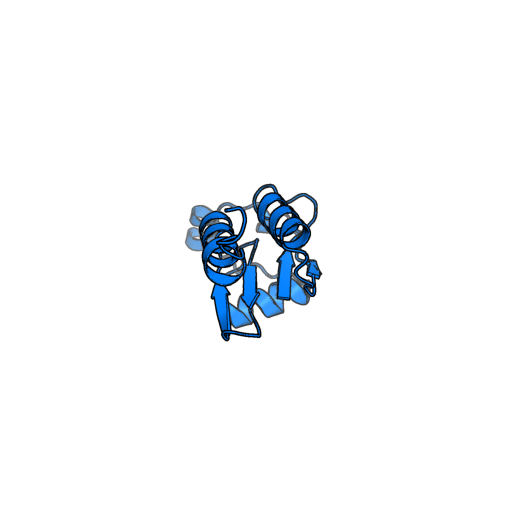 A 1 91 ? -10.852 2.698 3.128 1.00 96.62 91 TYR A O 1
ATOM 725 N N . LEU A 1 92 ? -8.710 3.264 2.751 1.00 95.31 92 LEU A N 1
ATOM 726 C CA . LEU A 1 92 ? -8.325 3.250 4.163 1.00 95.31 92 LEU A CA 1
ATOM 727 C C . LEU A 1 92 ? -9.080 4.309 4.967 1.00 95.31 92 LEU A C 1
ATOM 729 O O . LEU A 1 92 ? -9.543 4.007 6.063 1.00 95.31 92 LEU A O 1
ATOM 733 N N . ASN A 1 93 ? -9.245 5.512 4.415 1.00 95.38 93 ASN A N 1
ATOM 734 C CA . ASN A 1 93 ? -10.046 6.546 5.063 1.00 95.38 93 ASN A CA 1
ATOM 735 C C . ASN A 1 93 ? -11.519 6.141 5.141 1.00 95.38 93 ASN A C 1
ATOM 737 O O . ASN A 1 93 ? -12.091 6.155 6.222 1.00 95.38 93 ASN A O 1
ATOM 741 N N . ASP A 1 94 ? -12.108 5.703 4.031 1.00 94.56 94 ASP A N 1
ATOM 742 C CA . ASP A 1 94 ? -13.529 5.352 3.973 1.00 94.56 94 ASP A CA 1
ATOM 743 C C . ASP A 1 94 ? -13.882 4.165 4.887 1.00 94.56 94 ASP A C 1
ATOM 745 O O . ASP A 1 94 ? -14.998 4.078 5.396 1.00 94.56 94 ASP A O 1
ATOM 749 N N . THR A 1 95 ? -12.940 3.239 5.092 1.00 94.38 95 THR A N 1
ATOM 750 C CA . THR A 1 95 ? -13.175 1.994 5.844 1.00 94.38 95 THR A CA 1
ATOM 751 C C . THR A 1 95 ? -12.796 2.105 7.318 1.00 94.38 95 THR A C 1
ATOM 753 O O . THR A 1 95 ? -13.446 1.491 8.163 1.00 94.38 95 THR A O 1
ATOM 756 N N . TYR A 1 96 ? -11.727 2.841 7.632 1.00 93.38 96 TYR A N 1
ATOM 757 C CA . TYR A 1 96 ? -11.094 2.814 8.953 1.00 93.38 96 TYR A CA 1
ATOM 758 C C . TYR A 1 96 ? -10.929 4.182 9.603 1.00 93.38 96 TYR A C 1
ATOM 760 O O . TYR A 1 96 ? -10.604 4.235 10.789 1.00 93.38 96 TYR A O 1
ATOM 768 N N . SER A 1 97 ? -11.158 5.282 8.883 1.00 88.62 97 SER A N 1
ATOM 769 C CA . SER A 1 97 ? -11.291 6.571 9.551 1.00 88.62 97 SER A CA 1
ATOM 770 C C . SER A 1 97 ? -12.606 6.546 10.321 1.00 88.62 97 SER A C 1
ATOM 772 O O . SER A 1 97 ? -13.686 6.430 9.739 1.00 88.62 97 SER A O 1
ATOM 774 N N . ALA A 1 98 ? -12.524 6.588 11.648 1.00 71.81 98 ALA A N 1
ATOM 775 C CA . ALA A 1 98 ? -13.706 6.813 12.456 1.00 71.81 98 ALA A CA 1
ATOM 776 C C . ALA A 1 98 ? -14.248 8.197 12.081 1.00 71.81 98 ALA A C 1
ATOM 778 O O . ALA A 1 98 ? -13.568 9.205 12.265 1.00 71.81 98 ALA A O 1
ATOM 779 N N . VAL A 1 99 ? -15.468 8.257 11.546 1.00 57.66 99 VAL A N 1
ATOM 780 C CA . VAL A 1 99 ? -16.215 9.513 11.545 1.00 57.66 99 VAL A CA 1
ATOM 781 C C . VAL A 1 99 ? -16.425 9.850 13.017 1.00 57.66 99 VAL A C 1
ATOM 783 O O . VAL A 1 99 ? -17.209 9.192 13.700 1.00 57.66 99 VAL A O 1
ATOM 786 N N . ASP A 1 100 ? -15.659 10.811 13.525 1.00 49.84 100 ASP A N 1
ATOM 787 C CA . ASP A 1 100 ? -15.800 11.327 14.882 1.00 49.84 100 ASP A CA 1
ATOM 788 C C . ASP A 1 100 ? -17.125 12.103 14.954 1.00 49.84 100 ASP A C 1
ATOM 790 O O . ASP A 1 100 ? -17.191 13.316 14.771 1.00 49.84 100 ASP A O 1
ATOM 794 N N . GLU A 1 101 ? -18.229 11.379 15.142 1.00 48.19 101 GLU A N 1
ATOM 795 C CA . GLU A 1 101 ? -19.556 11.948 15.388 1.00 48.19 101 GLU A CA 1
ATOM 796 C C . GLU A 1 101 ? -19.734 12.376 16.859 1.00 48.19 101 GLU A C 1
ATOM 798 O O . GLU A 1 101 ? -20.852 12.401 17.371 1.00 48.19 101 GLU A O 1
ATOM 803 N N . GLN A 1 102 ? -18.656 12.706 17.584 1.00 47.06 102 GLN A N 1
ATOM 804 C CA . GLN A 1 102 ? -18.750 13.079 18.998 1.00 47.06 102 GLN A CA 1
ATOM 805 C C . GLN A 1 102 ? -17.779 14.181 19.419 1.00 47.06 102 GLN A C 1
ATOM 807 O O . GLN A 1 102 ? -16.950 13.970 20.290 1.00 47.06 102 GLN A O 1
ATOM 812 N N . HIS A 1 103 ? -17.997 15.399 18.923 1.00 39.41 103 HIS A N 1
ATOM 813 C CA . HIS A 1 103 ? -17.779 16.614 19.720 1.00 39.41 103 HIS A CA 1
ATOM 814 C C . HIS A 1 103 ? -18.954 17.585 19.502 1.00 39.41 103 HIS A C 1
ATOM 816 O O . HIS A 1 103 ? -18.849 18.567 18.765 1.00 39.41 103 HIS A O 1
ATOM 822 N N . ALA A 1 104 ? -20.089 17.256 20.131 1.00 35.72 104 ALA A N 1
ATOM 823 C CA . ALA A 1 104 ? -21.187 18.173 20.446 1.00 35.72 104 ALA A CA 1
ATOM 824 C C . ALA A 1 104 ? -21.125 18.538 21.934 1.00 35.72 104 ALA A C 1
ATOM 826 O O . ALA A 1 104 ? -20.831 17.624 22.740 1.00 35.72 104 ALA A O 1
#

Radius of gyration: 15.63 Å; chains: 1; bounding box: 39×33×47 Å

Secondary structure (DSSP, 8-state):
-EEE-TT-TTHHHHHHHHHHTT----EEE----SGGGGS-HHHHHHTT-------HHHHHHHHHHSS--SSEEE-TTT--EE--HHHHHHHHHHHHS-------

Foldseek 3Di:
DKEAADPDPLQVVLVVLCVVLVPDDDYDDDDDDDPVVVDDPVVCVVVVPDPPDPRPSQVVCCVPVVDDAPTWDQDPVVRDIDRGSVVSSVCCCVPRVPPCPDDD